Protein AF-A0A9C7PL37-F1 (afdb_monomer_lite)

Foldseek 3Di:
DDPDDDDFCVRCDDVNVLVVVLVVLVCCVVPVDDPDDEAEAAQVRDDPDPVVVVCVVVTSDDDYDYHHHRDPQCPDPVDPCSVPDPVNVVVVVCVVVVVPVVVDDPPPDD

Structure (mmCIF, N/CA/C/O backbone):
data_AF-A0A9C7PL37-F1
#
_entry.id   AF-A0A9C7PL37-F1
#
loop_
_atom_site.group_PDB
_atom_site.id
_atom_site.type_symbol
_atom_site.label_atom_id
_atom_site.label_alt_id
_atom_site.label_comp_id
_atom_site.label_asym_id
_atom_site.label_entity_id
_atom_site.label_seq_id
_atom_site.pdbx_PDB_ins_code
_atom_site.Cartn_x
_atom_site.Cartn_y
_atom_site.Cartn_z
_atom_site.occupancy
_atom_site.B_iso_or_equiv
_atom_site.auth_seq_id
_atom_site.auth_comp_id
_atom_site.auth_asym_id
_atom_site.auth_atom_id
_atom_site.pdbx_PDB_model_num
ATOM 1 N N . MET A 1 1 ? 23.230 -14.016 5.720 1.00 64.06 1 MET A N 1
ATOM 2 C CA . MET A 1 1 ? 22.063 -14.255 6.595 1.00 64.06 1 MET A CA 1
ATOM 3 C C . MET A 1 1 ? 21.050 -15.011 5.770 1.00 64.06 1 MET A C 1
ATOM 5 O O . MET A 1 1 ? 20.857 -14.636 4.625 1.00 64.06 1 MET A O 1
ATOM 9 N N . GLU A 1 2 ? 20.465 -16.067 6.318 1.00 81.50 2 GLU A N 1
ATOM 10 C CA . GLU A 1 2 ? 19.407 -16.840 5.669 1.00 81.50 2 GLU A CA 1
ATOM 11 C C . GLU A 1 2 ? 18.133 -16.590 6.480 1.00 81.50 2 GLU A C 1
ATOM 13 O O . GLU A 1 2 ? 18.090 -16.901 7.669 1.00 81.50 2 GLU A O 1
ATOM 18 N N . TYR A 1 3 ? 17.141 -15.934 5.877 1.00 81.56 3 TYR A N 1
ATOM 19 C CA . TYR A 1 3 ? 15.896 -15.542 6.553 1.00 81.56 3 TYR A CA 1
ATOM 20 C C . TYR A 1 3 ? 14.906 -16.712 6.710 1.00 81.56 3 TYR A C 1
ATOM 22 O O . TYR A 1 3 ? 13.816 -16.530 7.247 1.00 81.56 3 TYR A O 1
ATOM 30 N N . GLY A 1 4 ? 15.297 -17.921 6.290 1.00 90.88 4 GLY A N 1
ATOM 31 C CA . GLY A 1 4 ? 14.410 -19.075 6.184 1.00 90.88 4 GLY A CA 1
ATOM 32 C C . GLY A 1 4 ? 13.432 -18.932 5.018 1.00 90.88 4 GLY A C 1
ATOM 33 O O . GLY A 1 4 ? 13.612 -18.091 4.138 1.00 90.88 4 GLY A O 1
ATOM 34 N N . ASN A 1 5 ? 12.389 -19.760 5.022 1.00 91.38 5 ASN A N 1
ATOM 35 C CA . ASN A 1 5 ? 11.297 -19.645 4.059 1.00 91.38 5 ASN A CA 1
ATOM 36 C C . ASN A 1 5 ? 10.425 -18.446 4.444 1.00 91.38 5 ASN A C 1
ATOM 38 O O . ASN A 1 5 ? 9.688 -18.512 5.429 1.00 91.38 5 ASN A O 1
ATOM 42 N N . VAL A 1 6 ? 10.533 -17.366 3.678 1.00 90.12 6 VAL A N 1
ATOM 43 C CA . VAL A 1 6 ? 9.713 -16.159 3.813 1.00 90.12 6 VAL A CA 1
ATOM 44 C C . VAL A 1 6 ? 8.906 -15.962 2.541 1.00 90.12 6 VAL A C 1
ATOM 46 O O . VAL A 1 6 ? 9.410 -16.226 1.453 1.00 90.12 6 VAL A O 1
ATOM 49 N N . GLU A 1 7 ? 7.667 -15.508 2.692 1.00 91.69 7 GLU A N 1
ATOM 50 C CA . GLU A 1 7 ? 6.813 -15.155 1.560 1.00 91.69 7 GLU A CA 1
ATOM 51 C C . GLU A 1 7 ? 7.159 -13.745 1.068 1.00 91.69 7 GLU A C 1
ATOM 53 O O . GLU A 1 7 ? 7.463 -12.851 1.868 1.00 91.69 7 GLU A O 1
ATOM 58 N N . ILE A 1 8 ? 7.094 -13.534 -0.245 1.00 91.31 8 ILE A N 1
ATOM 59 C CA . ILE A 1 8 ? 7.325 -12.223 -0.868 1.00 91.31 8 ILE A CA 1
ATOM 60 C C . ILE A 1 8 ? 6.022 -11.575 -1.347 1.00 91.31 8 ILE A C 1
ATOM 62 O O . ILE A 1 8 ? 4.987 -12.226 -1.479 1.00 91.31 8 ILE A O 1
ATOM 66 N N . ALA A 1 9 ? 6.059 -10.268 -1.624 1.00 93.12 9 ALA A N 1
ATOM 67 C CA . ALA A 1 9 ? 4.873 -9.496 -2.005 1.00 93.12 9 ALA A CA 1
ATOM 68 C C . ALA A 1 9 ? 4.128 -10.085 -3.218 1.00 93.12 9 ALA A C 1
ATOM 70 O O . ALA A 1 9 ? 2.898 -10.127 -3.211 1.00 93.12 9 ALA A O 1
ATOM 71 N N . SER A 1 10 ? 4.858 -10.593 -4.215 1.00 92.31 10 SER A N 1
ATOM 72 C CA . SER A 1 10 ? 4.282 -11.237 -5.401 1.00 92.31 10 SER A CA 1
ATOM 73 C C . SER A 1 10 ? 3.634 -12.598 -5.116 1.00 92.31 10 SER A C 1
ATOM 75 O O . SER A 1 10 ? 2.741 -13.003 -5.855 1.00 92.31 10 SER A O 1
ATOM 77 N N . GLU A 1 11 ? 4.037 -13.291 -4.048 1.00 94.31 11 GLU A N 1
ATOM 78 C CA . GLU A 1 11 ? 3.420 -14.549 -3.605 1.00 94.31 11 GLU A CA 1
ATOM 79 C C . GLU A 1 11 ? 2.171 -14.289 -2.750 1.00 94.31 11 GLU A C 1
ATOM 81 O O . GLU A 1 11 ? 1.159 -14.972 -2.904 1.00 94.31 11 GLU A O 1
ATOM 86 N N . VAL A 1 12 ? 2.225 -13.284 -1.868 1.00 94.88 12 VAL A N 1
ATOM 87 C CA . VAL A 1 12 ? 1.124 -12.939 -0.951 1.00 94.88 12 VAL A CA 1
ATOM 88 C C . VAL A 1 12 ? -0.004 -12.195 -1.671 1.00 94.88 12 VAL A C 1
ATOM 90 O O . VAL A 1 12 ? -1.178 -12.505 -1.462 1.00 94.88 12 VAL A O 1
ATOM 93 N N . GLY A 1 13 ? 0.337 -11.217 -2.512 1.00 95.31 13 GLY A N 1
ATOM 94 C CA . GLY A 1 13 ? -0.611 -10.396 -3.264 1.00 95.31 13 GLY A CA 1
ATOM 95 C C . GLY A 1 13 ? -1.264 -9.252 -2.473 1.00 95.31 13 GLY A C 1
ATOM 96 O O . GLY A 1 13 ? -1.370 -9.273 -1.241 1.00 95.31 13 GLY A O 1
ATOM 97 N N . TRP A 1 14 ? -1.731 -8.243 -3.219 1.00 95.75 14 TRP A N 1
ATOM 98 C CA . TRP A 1 14 ? -2.315 -7.002 -2.692 1.00 95.75 14 TRP A CA 1
ATOM 99 C C . TRP A 1 14 ? -3.526 -7.240 -1.786 1.00 95.75 14 TRP A C 1
ATOM 101 O O . TRP A 1 14 ? -3.564 -6.730 -0.670 1.00 95.75 14 TRP A O 1
ATOM 111 N N . GLU A 1 15 ? -4.478 -8.066 -2.220 1.00 95.94 15 GLU A N 1
ATOM 112 C CA . GLU A 1 15 ? -5.728 -8.321 -1.488 1.00 95.94 15 GLU A CA 1
ATOM 113 C C . GLU A 1 15 ? -5.487 -8.876 -0.078 1.00 95.94 15 GLU A C 1
ATOM 115 O O . GLU A 1 15 ? -6.107 -8.454 0.902 1.00 95.94 15 GLU A O 1
ATOM 120 N N . ASN A 1 16 ? -4.542 -9.811 0.049 1.00 96.94 16 ASN A N 1
ATOM 121 C CA . ASN A 1 16 ? -4.198 -10.406 1.337 1.00 96.94 16 ASN A CA 1
ATOM 122 C C . ASN A 1 16 ? -3.511 -9.386 2.250 1.00 96.94 16 ASN A C 1
ATOM 124 O O . ASN A 1 16 ? -3.878 -9.267 3.422 1.00 96.94 16 ASN A O 1
ATOM 128 N N . TYR A 1 17 ? -2.567 -8.612 1.708 1.00 95.69 17 TYR A N 1
ATOM 129 C CA . TYR A 1 17 ? -1.918 -7.519 2.428 1.00 95.69 17 TYR A CA 1
ATOM 130 C C . TYR A 1 17 ? -2.935 -6.474 2.915 1.00 95.69 17 TYR A C 1
ATOM 132 O O . TYR A 1 17 ? -2.986 -6.171 4.113 1.00 95.69 17 TYR A O 1
ATOM 140 N N . LYS A 1 18 ? -3.796 -5.980 2.016 1.00 95.56 18 LYS A N 1
ATOM 141 C CA . LYS A 1 18 ? -4.836 -4.984 2.304 1.00 95.56 18 LYS A CA 1
ATOM 142 C C . LYS A 1 18 ? -5.796 -5.469 3.383 1.00 95.56 18 LYS A C 1
ATOM 144 O O . LYS A 1 18 ? -6.098 -4.735 4.323 1.00 95.56 18 LYS A O 1
ATOM 149 N N . LYS A 1 19 ? -6.220 -6.732 3.313 1.00 95.81 19 LYS A N 1
ATOM 150 C CA . LYS A 1 19 ? -7.104 -7.335 4.314 1.00 95.81 19 LYS A CA 1
ATOM 151 C C . LYS A 1 19 ? -6.474 -7.376 5.704 1.00 95.81 19 LYS A C 1
ATOM 153 O O . LYS A 1 19 ? -7.150 -7.067 6.685 1.00 95.81 19 LYS A O 1
ATOM 158 N N . VAL A 1 20 ? -5.199 -7.754 5.816 1.00 94.75 20 VAL A N 1
ATOM 159 C CA . VAL A 1 20 ? -4.484 -7.754 7.106 1.00 94.75 20 VAL A CA 1
ATOM 160 C C . VAL A 1 20 ? -4.371 -6.331 7.653 1.00 94.75 20 VAL A C 1
ATOM 162 O O . VAL A 1 20 ? -4.706 -6.094 8.815 1.00 94.75 20 VAL A O 1
ATOM 165 N N . ALA A 1 21 ? -3.970 -5.385 6.802 1.00 94.62 21 ALA A N 1
ATOM 166 C CA . ALA A 1 21 ? -3.922 -3.963 7.121 1.00 94.62 21 ALA A CA 1
ATOM 167 C C . ALA A 1 21 ? -5.275 -3.439 7.641 1.00 94.62 21 ALA A C 1
ATOM 169 O O . ALA A 1 21 ? -5.323 -2.714 8.638 1.00 94.62 21 ALA A O 1
ATOM 170 N N . ASP A 1 22 ? -6.387 -3.841 7.025 1.00 94.94 22 ASP A N 1
ATOM 171 C CA . ASP A 1 22 ? -7.735 -3.448 7.447 1.00 94.94 22 ASP A CA 1
ATOM 172 C C . ASP A 1 22 ? -8.102 -3.999 8.822 1.00 94.94 22 ASP A C 1
ATOM 174 O O . ASP A 1 22 ? -8.617 -3.277 9.680 1.00 94.94 22 ASP A O 1
ATOM 178 N N . GLN A 1 23 ? -7.768 -5.261 9.094 1.00 95.25 23 GLN A N 1
ATOM 179 C CA . GLN A 1 23 ? -8.036 -5.850 10.404 1.00 95.25 23 GLN A CA 1
ATOM 180 C C . GLN A 1 23 ? -7.267 -5.155 11.535 1.00 95.25 23 GLN A C 1
ATOM 182 O O . GLN A 1 23 ? -7.794 -5.064 12.645 1.00 95.25 23 GLN A O 1
ATOM 187 N N . ILE A 1 24 ? -6.073 -4.609 11.277 1.00 93.81 24 ILE A N 1
ATOM 188 C CA . ILE A 1 24 ? -5.333 -3.807 12.268 1.00 93.81 24 ILE A CA 1
ATOM 189 C C . ILE A 1 24 ? -6.133 -2.561 12.659 1.00 93.81 24 ILE A C 1
ATOM 191 O O . ILE A 1 24 ? -6.310 -2.287 13.849 1.00 93.81 24 ILE A O 1
ATOM 195 N N . MET A 1 25 ? -6.681 -1.843 11.680 1.00 93.88 25 MET A N 1
ATOM 196 C CA . MET A 1 25 ? -7.474 -0.640 11.939 1.00 93.88 25 MET A CA 1
ATOM 197 C C . MET A 1 25 ? -8.821 -0.956 12.598 1.00 93.88 25 MET A C 1
ATOM 199 O O . MET A 1 25 ? -9.263 -0.232 13.492 1.00 93.88 25 MET A O 1
ATOM 203 N N . ILE A 1 26 ? -9.439 -2.088 12.257 1.00 94.25 26 ILE A N 1
ATOM 204 C CA . ILE A 1 26 ? -10.632 -2.584 12.956 1.00 94.25 26 ILE A CA 1
ATOM 205 C C . ILE A 1 26 ? -10.308 -2.926 14.416 1.00 94.25 26 ILE A C 1
ATOM 207 O O . ILE A 1 26 ? -11.083 -2.588 15.314 1.00 94.25 26 ILE A O 1
ATOM 211 N N . MET A 1 27 ? -9.171 -3.572 14.691 1.00 94.69 27 MET A N 1
ATOM 212 C CA . MET A 1 27 ? -8.730 -3.840 16.064 1.00 94.69 27 MET A CA 1
ATOM 213 C C . MET A 1 27 ? -8.475 -2.547 16.837 1.00 94.69 27 MET A C 1
ATOM 215 O O . MET A 1 27 ? -8.908 -2.451 17.988 1.00 94.69 27 MET A O 1
ATOM 219 N N . LEU A 1 28 ? -7.860 -1.537 16.212 1.00 92.38 28 LEU A N 1
ATOM 220 C CA . LEU A 1 28 ? -7.726 -0.205 16.802 1.00 92.38 28 LEU A CA 1
ATOM 221 C C . LEU A 1 28 ? -9.098 0.371 17.158 1.00 92.38 28 LEU A C 1
ATOM 223 O O . LEU A 1 28 ? -9.320 0.719 18.313 1.00 92.38 28 LEU A O 1
ATOM 227 N N . HIS A 1 29 ? -10.039 0.408 16.214 1.00 91.31 29 HIS A N 1
ATOM 228 C CA . HIS A 1 29 ? -11.382 0.939 16.459 1.00 91.31 29 HIS A CA 1
ATOM 229 C C . HIS A 1 29 ? -12.097 0.214 17.614 1.00 91.31 29 HIS A C 1
ATOM 231 O O . HIS A 1 29 ? -12.825 0.826 18.392 1.00 91.31 29 HIS A O 1
ATOM 237 N N . ARG A 1 30 ? -11.877 -1.098 17.758 1.00 95.12 30 ARG A N 1
ATOM 238 C CA . ARG A 1 30 ? -12.511 -1.912 18.806 1.00 95.12 30 ARG A CA 1
ATOM 239 C C . ARG A 1 30 ? -11.862 -1.789 20.180 1.00 95.12 30 ARG A C 1
ATOM 241 O O . ARG A 1 30 ? -12.548 -1.995 21.176 1.00 95.12 30 ARG A O 1
ATOM 248 N N . THR A 1 31 ? -10.556 -1.546 20.244 1.00 95.75 31 THR A N 1
ATOM 249 C CA . THR A 1 31 ? -9.782 -1.671 21.493 1.00 95.75 31 THR A CA 1
ATOM 250 C C . THR A 1 31 ? -9.185 -0.357 21.976 1.00 95.75 31 THR A C 1
ATOM 252 O O . THR A 1 31 ? -8.918 -0.218 23.165 1.00 95.75 31 THR A O 1
ATOM 255 N N . GLY A 1 32 ? -8.950 0.599 21.076 1.00 93.50 32 GLY A N 1
ATOM 256 C CA . GLY A 1 32 ? -8.172 1.806 21.351 1.00 93.50 32 GLY A CA 1
ATOM 257 C C . GLY A 1 32 ? -6.671 1.552 21.551 1.00 93.50 32 GLY A C 1
ATOM 258 O O . GLY A 1 32 ? -5.960 2.466 21.956 1.00 93.50 32 GLY A O 1
ATOM 259 N N . LEU A 1 33 ? -6.173 0.334 21.301 1.00 91.94 33 LEU A N 1
ATOM 260 C CA . LEU A 1 33 ? -4.795 -0.065 21.601 1.00 91.94 33 LEU A CA 1
ATOM 261 C C . LEU A 1 33 ? -3.932 -0.118 20.331 1.00 91.94 33 LEU A C 1
ATOM 263 O O . LEU A 1 33 ? -3.733 -1.182 19.749 1.00 91.94 33 LEU A O 1
ATOM 267 N N . LEU A 1 34 ? -3.395 1.031 19.912 1.00 85.69 34 LEU A N 1
ATOM 268 C CA . LEU A 1 34 ? -2.382 1.130 18.853 1.00 85.69 34 LEU A CA 1
ATOM 269 C C . LEU A 1 34 ? -1.522 2.389 19.058 1.00 85.69 34 LEU A C 1
ATOM 271 O O . LEU A 1 34 ? -2.059 3.463 19.308 1.00 85.69 34 LEU A O 1
ATOM 275 N N . HIS A 1 35 ? -0.193 2.266 18.961 1.00 80.88 35 HIS A N 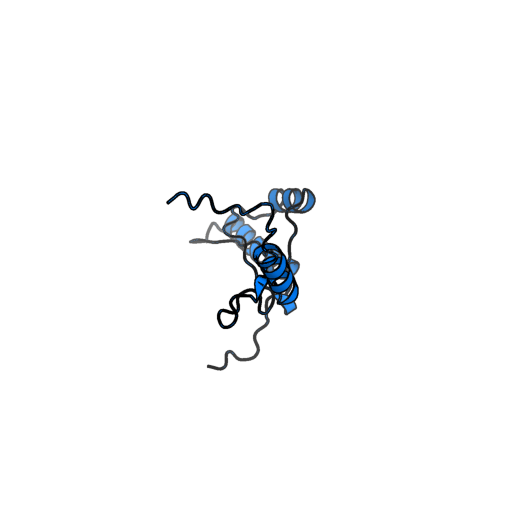1
ATOM 276 C CA . HIS A 1 35 ? 0.732 3.398 19.150 1.00 80.88 35 HIS A CA 1
ATOM 277 C C . HIS A 1 35 ? 1.051 4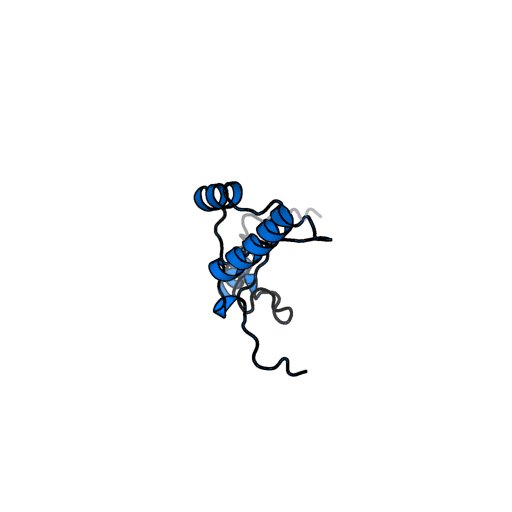.148 17.845 1.00 80.88 35 HIS A C 1
ATOM 279 O O . HIS A 1 35 ? 1.429 5.315 17.876 1.00 80.88 35 HIS A O 1
ATOM 285 N N . GLY A 1 36 ? 0.891 3.494 16.696 1.00 80.81 36 GLY A N 1
ATOM 286 C CA . GLY A 1 36 ? 1.141 4.083 15.386 1.00 80.81 36 GLY A CA 1
ATOM 287 C C . GLY A 1 36 ? 1.045 3.039 14.282 1.00 80.81 36 GLY A C 1
ATOM 288 O O . GLY A 1 36 ? 1.264 1.851 14.522 1.00 80.81 36 GLY A O 1
ATOM 289 N N . TYR A 1 37 ? 0.662 3.485 13.090 1.00 87.69 37 TYR A N 1
ATOM 290 C CA . TYR A 1 37 ? 0.495 2.643 11.914 1.00 87.69 37 TYR A CA 1
AT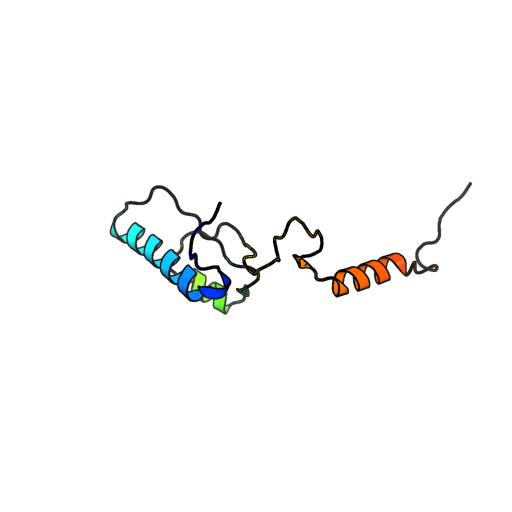OM 291 C C . TYR A 1 37 ? 0.707 3.478 10.650 1.00 87.69 37 TYR A C 1
ATOM 293 O O . TYR A 1 37 ? 0.302 4.641 10.591 1.00 87.69 37 TYR A O 1
ATOM 301 N N . SER A 1 38 ? 1.351 2.878 9.653 1.00 88.88 38 SER A N 1
ATOM 302 C CA . SER A 1 38 ? 1.514 3.439 8.317 1.00 88.88 38 SER A CA 1
ATOM 303 C C . SER A 1 38 ? 1.063 2.411 7.289 1.00 88.88 38 SER A C 1
ATOM 305 O O . SER A 1 38 ? 1.552 1.282 7.251 1.00 88.88 38 SER A O 1
ATOM 307 N N . PHE A 1 39 ? 0.119 2.817 6.448 1.00 93.69 39 PHE A N 1
ATOM 308 C CA . PHE A 1 39 ? -0.334 2.019 5.323 1.00 93.69 39 PHE A CA 1
ATOM 309 C C . PHE A 1 39 ? 0.304 2.526 4.041 1.00 93.69 39 PHE A C 1
ATOM 311 O O . PHE A 1 39 ? 0.266 3.728 3.781 1.00 93.69 39 PHE A O 1
ATOM 318 N N . ASN A 1 40 ? 0.841 1.628 3.224 1.00 94.94 40 ASN A N 1
ATOM 319 C CA . ASN A 1 40 ? 1.371 1.984 1.915 1.00 94.94 40 ASN A CA 1
ATOM 320 C C . ASN A 1 40 ? 0.546 1.300 0.828 1.00 94.94 40 ASN A C 1
ATOM 322 O O . ASN A 1 40 ? 0.160 0.145 0.972 1.00 94.94 40 ASN A O 1
ATOM 326 N N . SER A 1 41 ? 0.312 2.009 -0.271 1.00 95.50 41 SER A N 1
ATOM 327 C CA . SER A 1 41 ? -0.236 1.403 -1.492 1.00 95.50 41 SER A CA 1
ATOM 328 C C . SER A 1 41 ? 0.897 0.848 -2.346 1.00 95.50 41 SER A C 1
ATOM 330 O O . SER A 1 41 ? 2.025 1.334 -2.246 1.00 95.50 41 SER A O 1
ATOM 332 N N . TRP A 1 42 ? 0.611 -0.166 -3.161 1.00 95.50 42 TRP A N 1
ATOM 333 C CA . TRP A 1 42 ? 1.604 -0.810 -4.023 1.00 95.50 42 TRP A CA 1
ATOM 334 C C . TRP A 1 42 ? 1.459 -0.303 -5.463 1.00 95.50 42 TRP A C 1
ATOM 336 O O . TRP A 1 42 ? 0.604 -0.803 -6.184 1.00 95.50 42 TRP A O 1
ATOM 346 N N . SER A 1 43 ? 2.206 0.730 -5.873 1.00 92.69 43 SER A N 1
ATOM 347 C CA . SER A 1 43 ? 1.969 1.464 -7.142 1.00 92.69 43 SER A CA 1
ATOM 348 C C . SER A 1 43 ? 2.120 0.627 -8.401 1.00 92.69 43 SER A C 1
ATOM 350 O O . SER A 1 43 ? 1.557 0.967 -9.434 1.00 92.69 43 SER A O 1
ATOM 352 N N . ASP A 1 44 ? 2.920 -0.424 -8.329 1.00 92.06 44 ASP A N 1
ATOM 353 C CA . ASP A 1 44 ? 3.155 -1.384 -9.401 1.00 92.06 44 ASP A CA 1
ATOM 354 C C . ASP A 1 44 ? 2.149 -2.545 -9.391 1.00 92.06 44 ASP A C 1
ATOM 356 O O . ASP A 1 44 ? 2.242 -3.452 -10.216 1.00 92.06 44 ASP A O 1
ATOM 360 N N . VAL A 1 45 ? 1.174 -2.512 -8.477 1.00 94.19 45 VAL A N 1
ATOM 361 C CA . VAL A 1 45 ? 0.112 -3.519 -8.349 1.00 94.19 45 VAL A CA 1
ATOM 362 C C . VAL A 1 45 ? -1.283 -2.896 -8.424 1.00 94.19 45 VAL A C 1
ATOM 364 O O . VAL A 1 45 ? -2.179 -3.494 -9.016 1.00 94.19 45 VAL A O 1
ATOM 367 N N . VAL A 1 46 ? -1.490 -1.708 -7.847 1.00 94.25 46 VAL A N 1
ATOM 368 C CA . VAL A 1 46 ? -2.792 -1.025 -7.828 1.00 94.25 46 VAL A CA 1
ATOM 369 C C . VAL A 1 46 ? -2.853 0.117 -8.830 1.00 94.25 46 VAL A C 1
ATOM 371 O O . VAL A 1 46 ? -1.889 0.853 -9.025 1.00 94.25 46 VAL A O 1
ATOM 374 N N . VAL A 1 47 ? -4.033 0.307 -9.417 1.00 95.62 47 VAL A N 1
ATOM 375 C CA . VAL A 1 47 ? -4.349 1.463 -10.257 1.00 95.62 47 VAL A CA 1
ATOM 376 C C . VAL A 1 47 ? -5.194 2.430 -9.438 1.00 95.62 47 VAL A C 1
ATOM 378 O O . VAL A 1 47 ? -6.189 2.036 -8.840 1.00 95.62 47 VAL A O 1
ATOM 381 N N . TYR A 1 48 ? -4.805 3.702 -9.409 1.00 94.19 48 TYR A N 1
ATOM 382 C CA . TYR A 1 48 ? -5.528 4.749 -8.683 1.00 94.19 48 TYR A CA 1
ATOM 383 C C . TYR A 1 48 ? -6.699 5.295 -9.512 1.00 94.19 48 TYR A C 1
ATOM 385 O O . TYR A 1 48 ? -6.690 6.452 -9.935 1.00 94.19 48 TYR A O 1
ATOM 393 N N . ASP A 1 49 ? -7.683 4.445 -9.785 1.00 97.00 49 ASP A N 1
ATOM 394 C CA . ASP A 1 49 ? -8.919 4.808 -10.475 1.00 97.00 49 ASP A CA 1
ATOM 395 C C . ASP A 1 49 ? -10.072 5.099 -9.493 1.00 97.00 49 ASP A C 1
ATOM 397 O O . ASP A 1 49 ? -9.903 5.113 -8.272 1.00 97.00 49 ASP A O 1
ATOM 401 N N . GLU A 1 50 ? -11.260 5.389 -10.031 1.00 98.00 50 GLU A N 1
ATOM 402 C CA . GLU A 1 50 ? -12.452 5.665 -9.222 1.00 98.00 50 GLU A CA 1
ATOM 403 C C . GLU A 1 50 ? -12.838 4.468 -8.341 1.00 98.00 50 GLU A C 1
ATOM 405 O O . GLU A 1 50 ? -13.207 4.665 -7.186 1.00 98.00 50 GLU A O 1
ATOM 410 N N . ALA A 1 51 ? -12.656 3.234 -8.826 1.00 96.56 51 ALA A N 1
ATOM 411 C CA . ALA A 1 51 ? -12.954 2.030 -8.056 1.00 96.56 51 ALA A CA 1
ATOM 412 C C . ALA A 1 51 ? -12.017 1.887 -6.847 1.00 96.56 51 ALA A C 1
ATOM 414 O O . ALA A 1 51 ? -12.483 1.627 -5.736 1.00 96.56 51 ALA A O 1
ATOM 415 N N . PHE A 1 52 ? -10.716 2.134 -7.027 1.00 95.12 52 PHE A N 1
ATOM 416 C CA . PHE A 1 52 ? -9.761 2.176 -5.919 1.00 95.12 52 PHE A CA 1
ATOM 417 C C . PHE A 1 52 ? -10.134 3.250 -4.891 1.00 95.12 52 PHE A C 1
ATOM 419 O O . PHE A 1 52 ? -10.050 3.015 -3.685 1.00 95.12 52 PHE A O 1
ATOM 426 N N . ILE A 1 53 ? -10.556 4.434 -5.347 1.00 94.88 53 ILE A N 1
ATOM 427 C CA . ILE A 1 53 ? -10.967 5.527 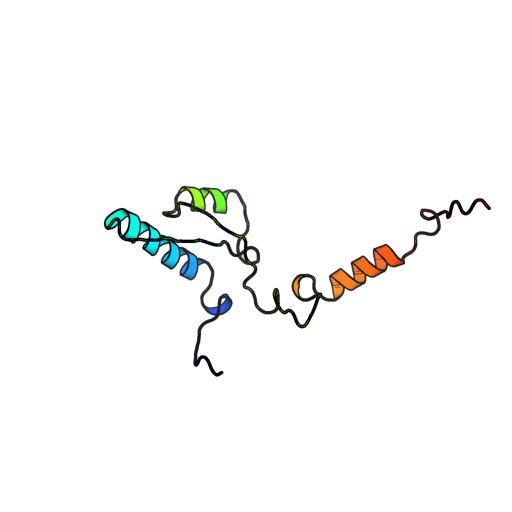-4.457 1.00 94.88 53 ILE A CA 1
ATOM 428 C C . ILE A 1 53 ? -12.225 5.144 -3.669 1.00 94.88 53 ILE A C 1
ATOM 430 O O . ILE A 1 53 ? -12.274 5.376 -2.461 1.00 94.88 53 ILE A O 1
ATOM 434 N N . GLU A 1 54 ? -13.226 4.548 -4.314 1.00 96.94 54 GLU A N 1
ATOM 435 C CA . GLU A 1 54 ? -14.443 4.074 -3.648 1.00 96.94 54 GLU A CA 1
ATOM 436 C C . GLU A 1 54 ? -14.136 2.997 -2.601 1.00 96.94 54 GLU A C 1
ATOM 438 O O . GLU A 1 54 ? -14.606 3.092 -1.462 1.00 96.94 54 GLU A O 1
ATOM 443 N N . GLU A 1 55 ? -13.298 2.014 -2.943 1.00 94.94 55 GLU A N 1
ATOM 444 C CA . GLU A 1 55 ? -12.846 0.986 -2.002 1.00 94.94 55 GLU A CA 1
ATOM 445 C C . GLU A 1 55 ? -12.090 1.610 -0.823 1.00 94.94 55 GLU A C 1
ATOM 447 O O . GLU A 1 55 ? -12.365 1.298 0.338 1.00 94.94 55 GLU A O 1
ATOM 452 N N . TRP A 1 56 ? -11.170 2.535 -1.104 1.00 94.38 56 TRP A N 1
ATOM 453 C CA . TRP A 1 56 ? -10.392 3.239 -0.093 1.00 94.38 56 TRP A CA 1
ATOM 454 C C . TRP A 1 56 ? -11.288 3.987 0.896 1.00 94.38 56 TRP A C 1
ATOM 456 O O . TRP A 1 56 ? -11.150 3.796 2.108 1.00 94.38 56 TRP A O 1
ATOM 466 N N . LEU A 1 57 ? -12.225 4.791 0.382 1.00 94.81 57 LEU A N 1
ATOM 467 C CA . LEU A 1 57 ? -13.176 5.573 1.176 1.00 94.81 57 LEU A CA 1
ATOM 468 C C . LEU A 1 57 ? -14.114 4.686 2.006 1.00 94.81 57 LEU A C 1
ATOM 470 O O . LEU A 1 57 ? -14.537 5.095 3.087 1.00 94.81 57 LEU A O 1
ATOM 474 N N . GLY A 1 58 ? -14.437 3.486 1.516 1.00 94.94 58 GLY A N 1
ATOM 475 C CA . GLY A 1 58 ? -15.233 2.492 2.237 1.00 94.94 58 GLY A CA 1
ATOM 476 C C . GLY A 1 58 ? -14.437 1.626 3.220 1.00 94.94 58 GLY A C 1
ATOM 477 O O . GLY A 1 58 ? -15.036 0.910 4.026 1.00 94.94 58 GLY A O 1
ATOM 478 N N . SER A 1 59 ? -13.105 1.657 3.162 1.00 94.25 59 SER A N 1
ATOM 479 C CA . SER A 1 59 ? -12.253 0.789 3.972 1.00 94.25 59 SER A CA 1
ATOM 480 C C . SER A 1 59 ? -12.092 1.280 5.414 1.00 94.25 59 SER A C 1
ATOM 482 O O . SER A 1 59 ? -12.403 2.414 5.767 1.00 94.25 59 SER A O 1
ATOM 484 N N . SER A 1 60 ? -11.552 0.419 6.280 1.00 94.12 60 SER A N 1
ATOM 485 C CA . SER A 1 60 ? -11.218 0.791 7.661 1.00 94.12 60 SER A CA 1
ATOM 486 C C . SER A 1 60 ? -9.958 1.655 7.782 1.00 94.12 60 SER A C 1
ATOM 488 O O . SER A 1 60 ? -9.580 2.025 8.894 1.00 94.12 60 SER A O 1
ATOM 490 N N . GLN A 1 61 ? -9.258 1.918 6.676 1.00 93.81 61 GLN A N 1
ATOM 491 C CA . GLN A 1 61 ? -8.022 2.688 6.692 1.00 93.81 61 GLN A CA 1
ATOM 492 C C . GLN A 1 61 ? -8.299 4.170 6.934 1.00 93.81 61 GLN A C 1
ATOM 494 O O . GLN A 1 61 ? -9.252 4.741 6.417 1.00 93.81 61 GLN A O 1
ATOM 499 N N . THR A 1 62 ? -7.430 4.810 7.714 1.00 88.19 62 THR A N 1
ATOM 500 C CA . THR A 1 62 ? -7.556 6.238 8.052 1.00 88.19 62 THR A CA 1
ATOM 501 C C . THR A 1 62 ? -6.485 7.106 7.402 1.00 88.19 62 THR A C 1
ATOM 503 O O . THR A 1 62 ? -6.598 8.329 7.413 1.00 88.19 62 THR A O 1
ATOM 506 N N . SER A 1 63 ? -5.417 6.503 6.882 1.00 88.62 63 SER A N 1
ATOM 507 C CA . SER A 1 63 ? -4.306 7.216 6.256 1.00 88.62 63 SER A CA 1
ATOM 508 C C . SER A 1 63 ? -3.617 6.346 5.216 1.00 88.62 63 SER A C 1
ATOM 510 O O . SER A 1 63 ? -3.398 5.160 5.442 1.00 88.62 63 SER A O 1
ATOM 512 N N . LEU A 1 64 ? -3.244 6.962 4.097 1.00 90.81 64 LEU A N 1
ATOM 513 C CA . LEU A 1 64 ? -2.353 6.395 3.093 1.00 90.81 64 LEU A CA 1
ATOM 514 C C . LEU A 1 64 ? -1.039 7.172 3.166 1.00 90.81 64 LEU A C 1
ATOM 516 O O . LEU A 1 64 ? -1.056 8.400 3.103 1.00 90.81 64 LEU A O 1
ATOM 520 N N . TYR A 1 65 ? 0.076 6.476 3.375 1.00 88.94 65 TYR A N 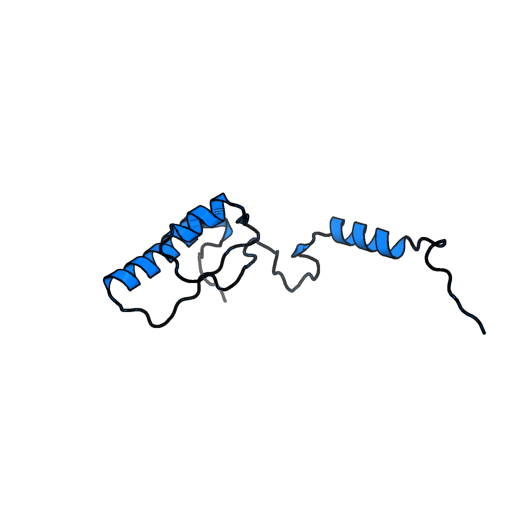1
ATOM 521 C CA . TYR A 1 65 ? 1.360 7.102 3.671 1.00 88.94 65 TYR A CA 1
ATOM 522 C C . TYR A 1 65 ? 2.212 7.280 2.417 1.00 88.94 65 TYR A C 1
ATOM 524 O O . TYR A 1 65 ? 2.376 8.404 1.949 1.00 88.94 65 TYR A O 1
ATOM 532 N N . TYR A 1 66 ? 2.709 6.183 1.844 1.00 89.12 66 TYR A N 1
ATOM 533 C CA . TYR A 1 66 ? 3.457 6.208 0.593 1.00 89.12 66 TYR A CA 1
ATOM 534 C C . TYR A 1 66 ? 2.870 5.272 -0.458 1.00 89.12 66 TYR A C 1
ATOM 536 O O . TYR A 1 66 ? 2.131 4.326 -0.170 1.00 89.12 66 TYR A O 1
ATOM 544 N N . SER A 1 67 ? 3.235 5.566 -1.699 1.00 92.31 67 SER A N 1
ATOM 545 C CA . SER A 1 67 ? 3.132 4.652 -2.823 1.00 92.31 67 SER A CA 1
ATOM 546 C C . SER A 1 67 ? 4.471 3.924 -2.956 1.00 92.31 67 SER A C 1
ATOM 548 O O . SER A 1 67 ? 5.509 4.579 -3.055 1.00 92.31 67 SER A O 1
ATOM 550 N N . LEU A 1 68 ? 4.465 2.595 -2.880 1.00 92.44 68 LEU A N 1
ATOM 551 C CA . LEU A 1 68 ? 5.659 1.751 -2.918 1.00 92.44 68 LEU A CA 1
ATOM 552 C C . LEU A 1 68 ? 5.601 0.797 -4.101 1.00 92.44 68 LEU A C 1
ATOM 554 O O . LEU A 1 68 ? 4.581 0.162 -4.321 1.00 92.44 68 LEU A O 1
ATOM 558 N N . GLN A 1 69 ? 6.719 0.637 -4.794 1.00 91.44 69 GLN A N 1
ATOM 559 C CA . GLN A 1 69 ? 6.899 -0.457 -5.742 1.00 91.44 69 GLN A CA 1
ATOM 560 C C . GLN A 1 69 ? 7.398 -1.687 -4.983 1.00 91.44 69 GLN A C 1
ATOM 562 O O . GLN A 1 69 ? 8.367 -1.575 -4.229 1.00 91.44 69 GLN A O 1
ATOM 567 N N . VAL A 1 70 ? 6.728 -2.826 -5.118 1.00 92.06 70 VAL A N 1
ATOM 568 C CA . VAL A 1 70 ? 7.020 -4.051 -4.350 1.00 92.06 70 VAL A CA 1
ATOM 569 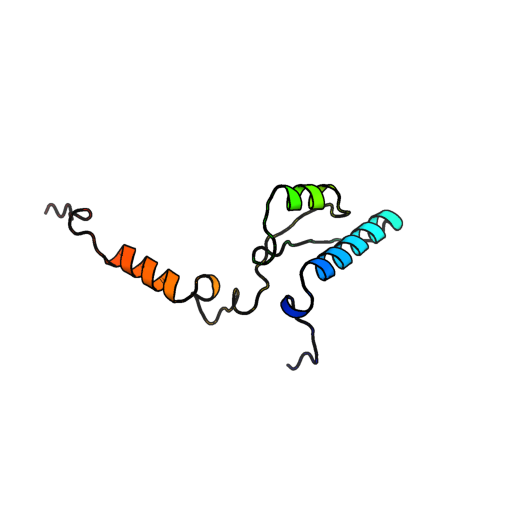C C . VAL A 1 70 ? 7.301 -5.271 -5.220 1.00 92.06 70 VAL A C 1
ATOM 571 O O . VAL A 1 70 ? 7.690 -6.315 -4.691 1.00 92.06 70 VAL A O 1
ATOM 574 N N . MET A 1 71 ? 7.088 -5.163 -6.529 1.00 90.44 71 MET A N 1
ATOM 575 C CA . MET A 1 71 ? 7.391 -6.230 -7.468 1.00 90.44 71 MET A CA 1
ATOM 576 C C . MET A 1 71 ? 8.905 -6.419 -7.574 1.00 90.44 71 MET A C 1
ATOM 578 O O . MET A 1 71 ? 9.692 -5.497 -7.345 1.00 90.44 71 MET A O 1
ATOM 582 N N . GLY A 1 72 ? 9.299 -7.663 -7.858 1.00 86.50 72 GLY A N 1
ATOM 583 C CA . GLY A 1 72 ? 10.702 -8.066 -7.915 1.00 86.50 72 GLY A CA 1
ATOM 584 C C . GLY A 1 72 ? 11.517 -7.166 -8.840 1.00 86.50 72 GLY A C 1
ATOM 585 O O . GLY A 1 72 ? 11.011 -6.700 -9.857 1.00 86.50 72 GLY A O 1
ATOM 586 N N . ASP A 1 73 ? 12.763 -6.921 -8.446 1.00 84.56 73 ASP A N 1
ATOM 587 C CA . ASP A 1 73 ? 13.782 -6.159 -9.176 1.00 84.56 73 ASP A CA 1
ATOM 588 C C . ASP A 1 73 ? 13.496 -4.661 -9.398 1.00 84.56 73 ASP A C 1
ATOM 590 O O . ASP A 1 73 ? 14.439 -3.905 -9.580 1.00 84.56 73 ASP A O 1
ATOM 594 N N . VAL A 1 74 ? 12.262 -4.165 -9.229 1.00 83.44 74 VAL A N 1
ATOM 595 C CA . VAL A 1 74 ? 11.922 -2.738 -9.447 1.00 83.44 74 VAL A CA 1
ATOM 596 C C . VAL A 1 74 ? 12.743 -1.779 -8.571 1.00 83.44 74 VAL A C 1
ATOM 598 O O . VAL A 1 74 ? 13.031 -0.651 -8.968 1.00 83.44 74 VAL A O 1
ATOM 601 N N . GLN A 1 75 ? 13.130 -2.216 -7.369 1.00 83.31 75 GLN A N 1
ATOM 602 C CA . GLN A 1 75 ? 13.969 -1.441 -6.447 1.00 83.31 75 GLN A CA 1
ATOM 603 C C . GLN A 1 75 ? 15.405 -1.972 -6.336 1.00 83.31 75 GLN A C 1
ATOM 605 O O . GLN A 1 75 ? 16.092 -1.659 -5.352 1.00 83.31 75 GLN A O 1
ATOM 610 N N . ASP A 1 76 ? 15.867 -2.793 -7.284 1.00 86.88 76 ASP A N 1
ATOM 611 C CA . ASP A 1 76 ? 17.257 -3.230 -7.268 1.00 86.88 76 ASP A CA 1
ATOM 612 C C . ASP A 1 76 ? 18.188 -2.018 -7.420 1.00 86.88 76 ASP A C 1
ATOM 614 O O . ASP A 1 76 ? 18.058 -1.194 -8.316 1.00 86.88 76 ASP A O 1
ATOM 618 N N . LYS A 1 77 ? 19.133 -1.887 -6.489 1.00 85.56 77 LYS A N 1
ATOM 619 C CA . LYS A 1 77 ? 20.116 -0.796 -6.465 1.00 85.56 77 LYS A CA 1
ATOM 620 C C . LYS A 1 77 ? 21.382 -1.143 -7.236 1.00 85.56 77 LYS A C 1
ATOM 622 O O . LYS A 1 77 ? 22.260 -0.290 -7.359 1.00 85.56 77 LYS A O 1
ATOM 627 N N . SER A 1 78 ? 21.513 -2.397 -7.666 1.00 89.00 78 SER A N 1
ATOM 628 C CA . SER A 1 78 ? 22.615 -2.847 -8.505 1.00 89.00 78 SER A CA 1
ATOM 629 C C . SER A 1 78 ? 22.444 -2.398 -9.960 1.00 89.00 78 SER A C 1
ATOM 631 O O . SER A 1 78 ? 23.444 -2.201 -10.651 1.00 89.00 78 SER A O 1
ATOM 633 N N . ASP A 1 79 ? 21.201 -2.129 -10.368 1.00 85.88 79 ASP A N 1
ATOM 634 C CA . ASP A 1 79 ? 20.825 -1.671 -11.698 1.00 85.88 79 ASP A CA 1
ATOM 635 C C . ASP A 1 79 ? 20.038 -0.350 -11.627 1.00 85.88 79 ASP A C 1
ATOM 637 O O . ASP A 1 79 ? 18.948 -0.266 -11.070 1.00 85.88 79 ASP A O 1
ATOM 641 N N . ALA A 1 80 ? 20.599 0.712 -12.212 1.00 80.75 80 ALA A N 1
ATOM 642 C CA . ALA A 1 80 ? 19.963 2.029 -12.243 1.00 80.75 80 ALA A CA 1
ATOM 643 C C . ALA A 1 80 ? 18.700 2.073 -13.125 1.00 80.75 80 ALA A C 1
ATOM 645 O O . ALA A 1 80 ? 17.908 3.009 -12.999 1.00 80.75 80 ALA A O 1
ATOM 646 N N . TYR A 1 81 ? 18.524 1.088 -14.008 1.00 79.44 81 TYR A N 1
ATOM 647 C CA . TYR A 1 81 ? 17.441 1.015 -14.985 1.00 79.44 81 TYR A CA 1
ATOM 648 C C . TYR A 1 81 ? 16.366 -0.013 -14.630 1.00 79.44 81 TYR A C 1
ATOM 650 O O . TYR A 1 81 ? 15.393 -0.153 -15.373 1.00 79.44 81 TYR A O 1
ATOM 658 N N . ALA A 1 82 ? 16.474 -0.654 -13.464 1.00 81.62 82 ALA A N 1
ATOM 659 C CA . ALA A 1 82 ? 15.621 -1.770 -13.065 1.00 81.62 82 ALA A CA 1
ATOM 660 C C . ALA A 1 82 ? 14.109 -1.455 -13.094 1.00 81.62 82 ALA A C 1
ATOM 662 O O . ALA A 1 82 ? 13.284 -2.337 -13.319 1.00 81.62 82 ALA A O 1
ATOM 663 N N . ALA A 1 83 ? 13.730 -0.184 -12.914 1.00 74.62 83 ALA A N 1
ATOM 664 C CA . ALA A 1 83 ? 12.339 0.269 -12.962 1.00 74.62 83 ALA A CA 1
ATOM 665 C C . ALA A 1 83 ? 11.815 0.619 -14.371 1.00 74.62 83 ALA A C 1
ATOM 667 O O . ALA A 1 83 ? 10.603 0.715 -14.549 1.00 74.62 83 ALA A O 1
ATOM 668 N N . LEU A 1 84 ? 12.698 0.873 -15.343 1.00 73.00 84 LEU A N 1
ATOM 669 C CA . LEU A 1 84 ? 12.339 1.354 -16.685 1.00 73.00 84 LEU A CA 1
ATOM 670 C C . LEU A 1 84 ? 12.466 0.262 -17.754 1.00 73.00 84 LEU A C 1
ATOM 672 O O . LEU A 1 84 ? 11.816 0.358 -18.785 1.00 73.00 84 LEU A O 1
ATOM 676 N N . GLY A 1 85 ? 13.249 -0.788 -17.500 1.00 70.69 85 GLY A N 1
ATOM 677 C CA . GLY A 1 85 ? 13.554 -1.810 -18.497 1.00 70.69 85 GLY A CA 1
ATOM 678 C C . GLY A 1 85 ? 14.490 -1.287 -19.594 1.00 70.69 85 GLY A C 1
ATOM 679 O O . GLY A 1 85 ? 14.409 -0.133 -20.018 1.00 70.69 85 GLY A O 1
ATOM 680 N N . ASP A 1 86 ? 15.388 -2.148 -20.072 1.00 67.50 86 ASP A N 1
ATOM 681 C CA . ASP A 1 86 ? 16.475 -1.755 -20.983 1.00 67.50 86 ASP A CA 1
ATOM 682 C C . ASP A 1 86 ? 15.974 -1.061 -22.265 1.00 67.50 86 ASP A C 1
ATOM 684 O O . ASP A 1 86 ? 16.546 -0.070 -22.714 1.00 67.50 86 ASP A O 1
ATOM 688 N N . THR A 1 87 ? 14.856 -1.525 -22.833 1.00 70.38 87 THR A N 1
ATOM 689 C CA . THR A 1 87 ? 14.341 -1.027 -24.119 1.00 70.38 87 THR A CA 1
ATOM 690 C C . THR A 1 87 ? 13.768 0.385 -24.060 1.00 70.38 87 THR A C 1
ATOM 692 O O . THR A 1 87 ? 13.887 1.123 -25.037 1.00 70.38 87 THR A O 1
ATOM 695 N N . ASP A 1 88 ? 13.148 0.775 -22.945 1.00 76.88 88 ASP A N 1
ATOM 696 C CA . ASP A 1 88 ? 12.563 2.116 -22.813 1.00 76.88 88 ASP A CA 1
ATOM 697 C C . ASP A 1 88 ? 13.663 3.159 -22.602 1.00 76.88 88 ASP A C 1
ATOM 699 O O . ASP A 1 88 ? 13.574 4.288 -23.090 1.00 76.88 88 ASP A O 1
ATOM 703 N N . VAL A 1 89 ? 14.737 2.757 -21.921 1.00 77.75 89 VAL A N 1
ATOM 704 C CA . VAL A 1 89 ? 15.936 3.572 -21.734 1.00 77.75 89 VAL A CA 1
ATOM 705 C C . VAL A 1 89 ? 16.661 3.755 -23.056 1.00 77.75 89 VAL A C 1
ATOM 707 O O . VAL A 1 89 ? 16.962 4.891 -23.413 1.00 77.75 89 VAL A O 1
ATOM 710 N N . ASP A 1 90 ? 16.898 2.675 -23.800 1.00 80.94 90 ASP A N 1
ATOM 711 C CA . ASP A 1 90 ? 17.553 2.746 -25.105 1.00 80.94 90 ASP A CA 1
ATOM 712 C C . ASP A 1 90 ? 16.760 3.629 -26.074 1.00 80.94 90 ASP A C 1
ATOM 714 O O . ASP A 1 90 ? 17.337 4.521 -26.690 1.00 80.94 90 ASP A O 1
ATOM 718 N N . ALA A 1 91 ? 15.432 3.479 -26.141 1.00 83.31 91 ALA A N 1
ATOM 719 C CA . ALA A 1 91 ? 14.582 4.321 -26.983 1.00 83.31 91 ALA A CA 1
ATOM 720 C C . ALA A 1 91 ? 14.610 5.805 -26.566 1.00 83.31 91 ALA A C 1
ATOM 722 O O . ALA A 1 91 ? 14.656 6.694 -27.418 1.00 83.31 91 ALA A O 1
ATOM 723 N N . TYR A 1 92 ? 14.607 6.095 -25.262 1.00 80.00 92 TYR A N 1
ATOM 724 C CA . TYR A 1 92 ? 14.712 7.465 -24.752 1.00 80.00 92 TYR A CA 1
ATOM 725 C C . TYR A 1 92 ? 16.090 8.082 -25.021 1.00 80.00 92 TYR A C 1
ATOM 727 O O . TYR A 1 92 ? 16.199 9.249 -25.403 1.00 80.00 92 TYR A O 1
ATOM 735 N N . LEU A 1 93 ? 17.157 7.301 -24.847 1.00 82.25 93 LEU A N 1
ATOM 736 C CA . LEU A 1 93 ? 18.514 7.728 -25.165 1.00 82.25 93 LEU A CA 1
ATOM 737 C C . LEU A 1 93 ? 18.683 7.936 -26.667 1.00 82.25 93 LEU A C 1
ATOM 739 O O . LEU A 1 93 ? 19.309 8.916 -27.056 1.00 82.25 93 LEU A O 1
ATOM 743 N N . GLU A 1 94 ? 18.104 7.077 -27.505 1.00 85.19 94 GLU A N 1
ATOM 744 C CA . GLU A 1 94 ? 18.053 7.271 -28.952 1.00 85.19 94 GLU A CA 1
ATOM 745 C C . GLU A 1 94 ? 17.313 8.559 -29.318 1.00 85.19 94 GLU A C 1
ATOM 747 O O . GLU A 1 94 ? 17.823 9.310 -30.141 1.00 85.19 94 GLU A O 1
ATOM 752 N N . ASP A 1 95 ? 16.179 8.878 -28.686 1.00 84.00 95 ASP A N 1
ATOM 753 C CA . ASP A 1 95 ? 15.466 10.143 -28.918 1.00 84.00 95 ASP A CA 1
ATOM 754 C C . ASP A 1 95 ? 16.333 11.362 -28.556 1.00 84.00 95 ASP A C 1
ATOM 756 O O . ASP A 1 95 ? 16.510 12.260 -29.382 1.00 84.00 95 ASP A O 1
ATOM 760 N N . ILE A 1 96 ? 16.981 11.358 -27.384 1.00 81.12 96 ILE A N 1
ATOM 761 C CA . ILE A 1 96 ? 17.912 12.425 -26.974 1.00 81.12 96 ILE A CA 1
ATOM 762 C C . ILE A 1 96 ? 19.112 12.520 -27.926 1.00 81.12 96 ILE A C 1
ATOM 764 O O . ILE A 1 96 ? 19.505 13.612 -28.342 1.00 81.12 96 ILE A O 1
ATOM 768 N N . MET A 1 97 ? 19.738 11.384 -28.245 1.00 80.25 97 MET A N 1
ATOM 769 C CA . MET A 1 97 ? 20.977 11.322 -29.025 1.00 80.25 97 MET A CA 1
ATOM 770 C C . MET A 1 97 ? 20.752 11.412 -30.530 1.00 80.25 97 MET A C 1
ATOM 772 O O . MET A 1 97 ? 21.717 11.651 -31.263 1.00 80.25 97 MET A O 1
ATOM 776 N N . SER A 1 98 ? 19.501 11.298 -30.988 1.00 77.38 98 SER A N 1
ATOM 777 C CA . SER A 1 98 ? 19.111 11.500 -32.383 1.00 77.38 98 SER A CA 1
ATOM 778 C C . SER A 1 98 ? 19.517 12.878 -32.900 1.00 77.38 98 SER A C 1
ATOM 780 O O . SER A 1 98 ? 19.548 13.056 -34.117 1.00 77.38 98 SER A O 1
ATOM 782 N N . ASN A 1 99 ? 19.890 13.807 -31.994 1.00 62.47 99 ASN A N 1
ATOM 783 C CA . ASN A 1 99 ? 20.546 15.078 -32.287 1.00 62.47 99 ASN A CA 1
ATOM 784 C C . ASN A 1 99 ? 19.892 15.706 -33.504 1.00 62.47 99 ASN A C 1
ATOM 786 O O . ASN A 1 99 ? 20.570 15.868 -34.513 1.00 62.47 99 ASN A O 1
ATOM 790 N N . LYS A 1 100 ? 18.578 15.975 -33.445 1.00 65.12 100 LYS A N 1
ATOM 791 C CA . LYS A 1 100 ? 17.849 16.647 -34.526 1.00 65.12 100 LYS A CA 1
ATOM 792 C C . LYS A 1 100 ? 18.649 17.890 -34.936 1.00 65.12 100 LYS A C 1
ATOM 794 O O . LYS A 1 100 ? 18.580 18.903 -34.233 1.00 65.12 100 LYS A O 1
ATOM 799 N N . PRO A 1 101 ? 19.438 17.837 -36.026 1.00 56.94 101 PRO A N 1
ATOM 800 C CA . PRO A 1 101 ? 20.477 18.839 -36.263 1.00 56.94 101 PRO A CA 1
ATOM 801 C C . PRO A 1 101 ? 19.855 20.206 -36.550 1.00 56.94 101 PRO A C 1
ATOM 803 O O . PRO A 1 101 ? 20.478 21.242 -36.342 1.00 56.94 101 PRO A O 1
ATOM 806 N N . ASP A 1 102 ? 18.593 20.180 -36.980 1.00 59.16 102 ASP A N 1
ATOM 807 C CA . ASP A 1 102 ? 17.766 21.333 -37.293 1.00 59.16 102 ASP A CA 1
ATOM 808 C C . ASP A 1 102 ? 17.196 22.039 -36.040 1.00 59.16 102 ASP A C 1
ATOM 810 O O . ASP A 1 102 ? 16.768 23.187 -36.143 1.00 59.16 102 ASP A O 1
ATOM 814 N N . GLU A 1 103 ? 17.190 21.398 -34.859 1.00 58.28 103 GLU A N 1
ATOM 815 C CA . GLU A 1 103 ? 16.673 21.968 -33.595 1.00 58.28 103 GLU A CA 1
ATOM 816 C C . GLU A 1 103 ? 17.791 22.470 -32.654 1.00 58.28 103 GLU A C 1
ATOM 818 O O . GLU A 1 103 ? 17.552 23.357 -31.834 1.00 58.28 103 GLU A O 1
ATOM 823 N N . ILE A 1 104 ? 19.027 21.969 -32.793 1.00 57.16 104 ILE A N 1
ATOM 824 C CA . ILE A 1 104 ? 20.193 22.374 -31.984 1.00 57.16 104 ILE A CA 1
ATOM 825 C C . ILE A 1 104 ? 21.157 23.196 -32.851 1.00 57.16 104 ILE A C 1
ATOM 827 O O . ILE A 1 104 ? 22.291 22.804 -33.128 1.00 57.16 104 ILE A O 1
ATOM 831 N N . ALA A 1 105 ? 20.716 24.370 -33.302 1.00 57.66 105 ALA A N 1
ATOM 832 C CA . ALA A 1 105 ? 21.642 25.355 -33.848 1.00 57.66 105 ALA A CA 1
ATOM 833 C C . ALA A 1 105 ? 22.484 25.909 -32.688 1.00 57.66 105 ALA A C 1
ATOM 835 O O . ALA A 1 105 ? 21.968 26.655 -31.854 1.00 57.66 105 ALA A O 1
ATOM 836 N N . CYS A 1 106 ? 23.773 25.553 -32.598 1.00 60.00 106 CYS A N 1
ATOM 837 C CA . CYS A 1 106 ? 24.657 26.281 -31.691 1.00 60.00 106 CYS A CA 1
ATOM 838 C C . CYS A 1 106 ? 24.719 27.738 -32.156 1.00 60.00 106 CYS A C 1
ATOM 840 O O . CYS A 1 106 ? 25.321 28.022 -33.194 1.00 60.00 106 CYS A O 1
ATOM 842 N N . ASP A 1 107 ? 24.166 28.664 -31.370 1.00 60.44 107 ASP A N 1
ATOM 843 C CA . ASP A 1 107 ? 24.471 30.095 -31.463 1.00 60.44 107 ASP A CA 1
ATOM 844 C C . ASP A 1 107 ? 25.873 30.350 -30.889 1.00 60.44 107 ASP A C 1
ATOM 846 O O . ASP A 1 107 ? 26.091 31.052 -29.905 1.00 60.44 107 ASP A O 1
ATOM 850 N N . CYS A 1 108 ? 26.855 29.675 -31.478 1.00 65.19 108 CYS A N 1
ATOM 851 C CA . CYS A 1 108 ? 28.265 29.853 -31.207 1.00 65.19 108 CYS A CA 1
ATOM 852 C C . CYS A 1 108 ? 28.725 31.136 -31.935 1.00 65.19 108 CYS A C 1
ATOM 854 O O . CYS A 1 108 ? 29.581 31.074 -32.817 1.00 65.19 108 CYS A O 1
ATOM 856 N N . GLN A 1 109 ? 28.134 32.295 -31.618 1.00 56.38 109 GLN A N 1
ATOM 857 C CA . GLN A 1 109 ? 28.696 33.591 -32.000 1.00 56.38 109 GLN A CA 1
ATOM 858 C C . GLN A 1 109 ? 29.981 33.820 -31.194 1.00 56.38 109 GLN A C 1
ATOM 860 O O . GLN A 1 109 ? 29.940 34.134 -30.004 1.00 56.38 109 GLN A O 1
ATOM 865 N N . GLN A 1 110 ? 31.123 33.638 -31.857 1.00 45.25 110 GLN A N 1
ATOM 866 C CA . GLN A 1 110 ? 32.398 34.262 -31.494 1.00 45.25 110 GLN A CA 1
ATOM 867 C C . GLN A 1 110 ? 32.729 35.356 -32.503 1.00 45.25 110 GLN A C 1
ATOM 869 O O . GLN A 1 110 ? 32.538 35.109 -33.716 1.00 45.25 110 GLN A O 1
#

Sequence (110 aa):
MEYGNVEIASEVGWENYKKVADQIMIMLHRTGLLHGYSFNSWSDVVVYDEAFIEEWLGSSQTSLYYSLQVMGDVQDKSDAYAALGDTDVDAYLEDIMSNKPDEIACDCQQ

Secondary structure (DSSP, 8-state):
----S---HHHH-HHHHHHHHHHHHHHHHHH---S-----EETTT---SHHHHHHHHHSS------EE--STTTT-SS-TTTTT-HHHHHHHHHHHHT--TTT-------

Radius of gyration: 22.22 Å; chains: 1; bounding box: 48×54×59 Å

pLDDT: mean 85.74, std 11.87, range [45.25, 98.0]